Protein AF-E5KY62-F1 (afdb_monomer_lite)

Foldseek 3Di:
DPDPPDDDDDDDDDDDPVNVVVPDPDAQDDPAAADPPPRHGDPSD

Secondary structure (DSSP, 8-state):
----S--S--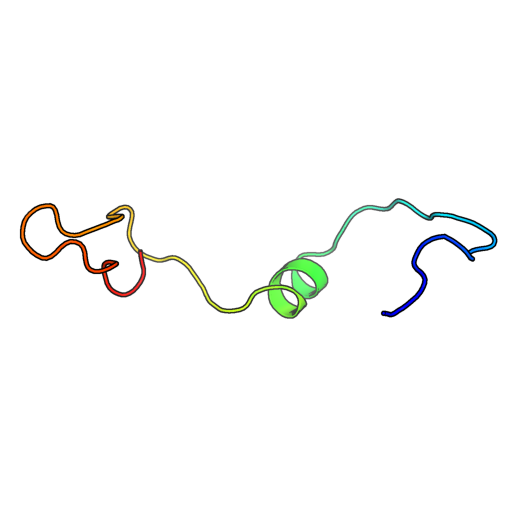---PPPHHHHHHH-S--------B-TTT-PBPTT-

Radius of gyration: 17.5 Å; chains: 1; bounding box: 36×23×38 Å

Organism: NCBI:txid144550

pLDDT: mean 93.96, std 7.96, range [56.75, 98.5]

InterPro domains:
  IPR044893 RNA polymerase Rpb1, clamp domain superfamily [G3DSA:4.10.860.120] (2-45)

Structure (mmCIF, N/CA/C/O backbone):
data_AF-E5KY62-F1
#
_entry.id   AF-E5KY62-F1
#
loop_
_atom_site.group_PDB
_atom_site.id
_atom_site.type_symbol
_atom_site.label_atom_id
_atom_site.label_alt_id
_atom_site.label_comp_id
_atom_site.label_asym_id
_atom_site.label_entity_id
_atom_site.label_seq_id
_atom_site.pdbx_PDB_ins_code
_atom_site.Cartn_x
_atom_site.Cartn_y
_atom_site.Cartn_z
_atom_site.occupancy
_atom_site.B_iso_or_equiv
_atom_site.auth_seq_id
_atom_site.auth_comp_id
_atom_site.auth_asym_id
_atom_site.auth_atom_id
_atom_site.pdbx_PDB_model_num
ATOM 1 N N . MET A 1 1 ? 19.021 -13.354 5.850 1.00 56.75 1 MET A N 1
ATOM 2 C CA . MET A 1 1 ? 18.818 -11.973 5.370 1.00 56.75 1 MET A CA 1
ATOM 3 C C . MET A 1 1 ? 19.034 -12.027 3.872 1.00 56.75 1 MET A C 1
ATOM 5 O O . MET A 1 1 ? 20.071 -12.543 3.479 1.00 56.75 1 MET A O 1
ATOM 9 N N . LEU A 1 2 ? 18.038 -11.672 3.057 1.00 70.06 2 LEU A N 1
ATOM 10 C CA . LEU A 1 2 ? 18.235 -11.621 1.605 1.00 70.06 2 LEU A CA 1
ATOM 11 C C . LEU A 1 2 ? 19.233 -10.498 1.317 1.00 70.06 2 LEU A C 1
ATOM 13 O O . LEU A 1 2 ? 19.054 -9.388 1.818 1.00 70.06 2 LEU A O 1
ATOM 17 N N . ASP A 1 3 ? 20.306 -10.820 0.601 1.00 79.81 3 ASP A N 1
ATOM 18 C CA . ASP A 1 3 ? 21.339 -9.854 0.253 1.00 79.81 3 ASP A CA 1
ATOM 19 C C . ASP A 1 3 ? 20.843 -9.004 -0.916 1.00 79.81 3 ASP A C 1
ATOM 21 O O . ASP A 1 3 ? 20.665 -9.492 -2.030 1.00 79.81 3 ASP A O 1
ATOM 25 N N . VAL A 1 4 ? 20.552 -7.739 -0.631 1.00 83.06 4 VAL A N 1
ATOM 26 C CA . VAL A 1 4 ? 20.062 -6.764 -1.613 1.00 83.06 4 VAL A CA 1
ATOM 27 C C . VAL A 1 4 ? 21.203 -6.070 -2.359 1.00 83.06 4 VAL A C 1
ATOM 29 O O . VAL A 1 4 ? 20.941 -5.237 -3.219 1.00 83.06 4 VAL A O 1
ATOM 32 N N . ASN A 1 5 ? 22.462 -6.383 -2.029 1.00 85.44 5 ASN A N 1
ATOM 33 C CA . ASN A 1 5 ? 23.630 -5.691 -2.578 1.00 85.44 5 ASN A CA 1
ATOM 34 C C . ASN A 1 5 ? 24.208 -6.368 -3.826 1.00 85.44 5 ASN A C 1
ATOM 36 O O . ASN A 1 5 ? 25.118 -5.817 -4.440 1.00 85.44 5 ASN A O 1
ATOM 40 N N . PHE A 1 6 ? 23.707 -7.550 -4.200 1.00 88.50 6 PHE A N 1
ATOM 41 C CA . PHE A 1 6 ? 24.168 -8.274 -5.382 1.00 88.50 6 PHE A CA 1
ATOM 42 C C . PHE A 1 6 ? 23.127 -8.200 -6.505 1.00 88.50 6 PHE A C 1
ATOM 44 O O . PHE A 1 6 ? 22.210 -9.017 -6.585 1.00 88.50 6 PHE A O 1
ATOM 51 N N . PHE A 1 7 ? 23.270 -7.203 -7.374 1.00 89.56 7 PHE A N 1
ATOM 52 C CA . PHE A 1 7 ? 22.523 -7.053 -8.621 1.00 89.56 7 PHE A CA 1
ATOM 53 C C . PHE A 1 7 ? 23.448 -6.460 -9.691 1.00 89.56 7 PHE A C 1
ATOM 55 O O . PHE A 1 7 ? 24.386 -5.739 -9.363 1.00 89.56 7 PHE A O 1
ATOM 62 N N . ASP A 1 8 ? 23.198 -6.791 -10.957 1.00 91.56 8 ASP A N 1
ATOM 63 C CA . ASP A 1 8 ? 24.005 -6.326 -12.097 1.00 91.56 8 ASP A CA 1
ATOM 64 C C . ASP A 1 8 ? 23.630 -4.884 -12.479 1.00 91.56 8 ASP A C 1
ATOM 66 O O . ASP A 1 8 ? 24.477 -4.006 -12.614 1.00 91.56 8 ASP A O 1
ATOM 70 N N . GLU A 1 9 ? 22.324 -4.607 -12.550 1.00 93.12 9 GLU A N 1
ATOM 71 C CA . GLU A 1 9 ? 21.789 -3.305 -12.939 1.00 93.12 9 GLU A CA 1
ATOM 72 C C . GLU A 1 9 ? 20.480 -2.988 -12.203 1.00 93.12 9 GLU A C 1
ATOM 74 O O . GLU A 1 9 ? 19.725 -3.880 -11.807 1.00 93.12 9 GLU A O 1
ATOM 79 N N . LEU A 1 10 ? 20.185 -1.693 -12.059 1.00 94.25 10 LEU A N 1
ATOM 80 C CA . LEU A 1 10 ? 18.916 -1.186 -11.542 1.00 94.25 10 LEU A CA 1
ATOM 81 C C . LEU A 1 10 ? 18.154 -0.480 -12.665 1.00 94.25 10 LEU A C 1
ATOM 83 O O . LEU A 1 10 ? 18.645 0.481 -13.256 1.00 94.25 10 LEU A O 1
ATOM 87 N N . ARG A 1 11 ? 16.922 -0.923 -12.927 1.00 94.69 11 ARG A N 1
ATOM 88 C CA . ARG A 1 11 ? 16.060 -0.343 -13.962 1.00 94.69 11 ARG A CA 1
ATOM 89 C C . ARG A 1 11 ? 15.007 0.580 -13.359 1.00 94.69 11 ARG A C 1
ATOM 91 O O . ARG A 1 11 ? 14.367 0.242 -12.368 1.00 94.69 11 ARG A O 1
ATOM 98 N N . ILE A 1 12 ? 14.767 1.703 -14.032 1.00 97.00 12 ILE A N 1
ATOM 99 C CA . ILE A 1 12 ? 13.656 2.622 -13.770 1.00 97.00 12 ILE A CA 1
ATOM 100 C C . ILE A 1 12 ? 12.766 2.734 -15.013 1.00 97.00 12 ILE A C 1
ATOM 102 O O . ILE A 1 12 ? 13.241 2.646 -16.147 1.00 97.00 12 ILE A O 1
ATOM 106 N N . GLY A 1 13 ? 11.464 2.901 -14.807 1.00 97.19 13 GLY A N 1
ATOM 107 C CA . GLY A 1 13 ? 10.475 3.040 -15.871 1.00 97.19 13 GLY A CA 1
ATOM 108 C C . GLY A 1 13 ? 9.154 3.572 -15.329 1.00 97.19 13 GLY A C 1
ATOM 109 O O . GLY A 1 13 ? 8.960 3.653 -14.116 1.00 97.19 13 GLY A O 1
ATOM 110 N N . LEU A 1 14 ? 8.251 3.951 -16.232 1.00 98.06 14 LEU A N 1
ATOM 111 C CA . LEU A 1 14 ? 6.901 4.352 -15.848 1.00 98.06 14 LEU A CA 1
ATOM 112 C C . LEU A 1 14 ? 6.096 3.120 -15.432 1.00 98.06 14 LEU A C 1
ATOM 114 O O . LEU A 1 14 ? 6.063 2.129 -16.160 1.00 98.06 14 LEU A O 1
ATOM 118 N N . ALA A 1 15 ? 5.438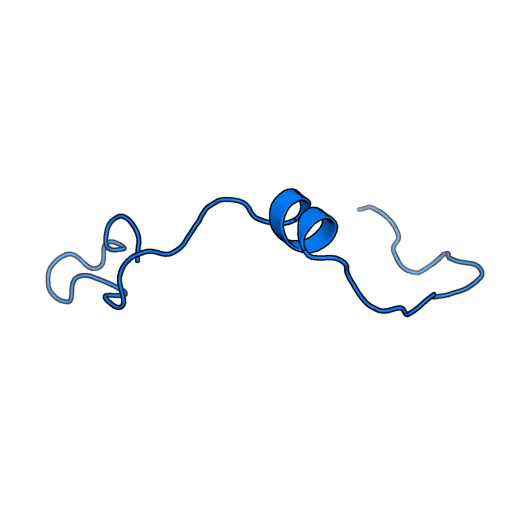 3.211 -14.279 1.00 98.19 15 ALA A N 1
ATOM 119 C CA . ALA A 1 15 ? 4.491 2.206 -13.824 1.00 98.19 15 ALA A CA 1
ATOM 120 C C . ALA A 1 15 ? 3.149 2.383 -14.541 1.00 98.19 15 ALA A C 1
ATOM 122 O O . ALA A 1 15 ? 2.660 3.507 -14.698 1.00 98.19 15 ALA A O 1
ATOM 123 N N . THR A 1 16 ? 2.536 1.278 -14.952 1.00 98.50 16 THR A N 1
ATOM 124 C CA . THR A 1 16 ? 1.156 1.286 -15.440 1.00 98.50 16 THR A CA 1
ATOM 125 C C . THR A 1 16 ? 0.170 1.319 -14.272 1.00 98.50 16 THR A C 1
ATOM 127 O O . THR A 1 16 ? 0.518 1.056 -13.120 1.00 98.50 16 THR A O 1
ATOM 130 N N . ALA A 1 17 ? -1.100 1.616 -14.556 1.00 98.44 17 ALA A N 1
ATOM 131 C CA . ALA A 1 17 ? -2.139 1.558 -13.531 1.00 98.44 17 ALA A CA 1
ATOM 132 C C . ALA A 1 17 ? -2.316 0.139 -12.952 1.00 98.44 17 ALA A C 1
ATOM 134 O O . ALA A 1 17 ? -2.664 0.001 -11.782 1.00 98.44 17 ALA A O 1
ATOM 135 N N . ASP A 1 18 ? -2.063 -0.905 -13.745 1.00 98.31 18 ASP A N 1
ATOM 136 C CA . ASP A 1 18 ? -2.170 -2.294 -13.294 1.00 98.31 18 ASP A CA 1
ATOM 137 C C . ASP A 1 18 ? -0.991 -2.693 -12.406 1.00 98.31 18 ASP A C 1
ATOM 139 O O . ASP A 1 18 ? -1.209 -3.344 -11.387 1.00 98.31 18 ASP A O 1
ATOM 143 N N . ASP A 1 19 ? 0.225 -2.218 -12.703 1.00 98.12 19 ASP A N 1
ATOM 144 C CA . ASP A 1 19 ? 1.379 -2.386 -11.808 1.00 98.12 19 ASP A CA 1
ATOM 145 C C . ASP A 1 19 ? 1.083 -1.796 -10.424 1.00 98.12 19 ASP A C 1
ATOM 147 O O . ASP A 1 19 ? 1.250 -2.468 -9.408 1.00 98.12 19 ASP A O 1
ATOM 151 N N . ILE A 1 20 ? 0.545 -0.571 -10.385 1.00 98.25 20 ILE A N 1
ATOM 152 C CA . ILE A 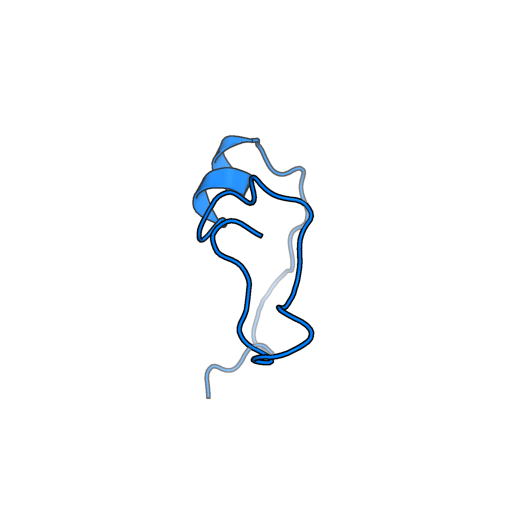1 20 ? 0.188 0.118 -9.135 1.00 98.25 20 ILE A CA 1
ATOM 153 C C . ILE A 1 20 ? -0.866 -0.672 -8.347 1.00 98.25 20 ILE A C 1
ATOM 155 O O . ILE A 1 20 ? -0.756 -0.804 -7.128 1.00 98.25 20 ILE A O 1
ATOM 159 N N . ARG A 1 21 ? -1.884 -1.222 -9.023 1.00 97.94 21 ARG A N 1
ATOM 160 C CA . ARG A 1 21 ? -2.908 -2.056 -8.370 1.00 97.94 21 ARG A CA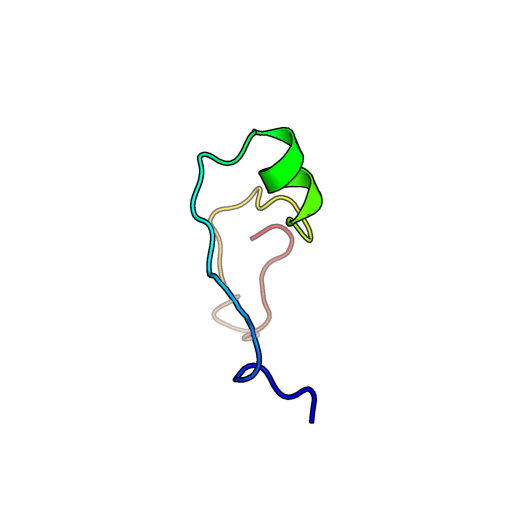 1
ATOM 161 C C . ARG A 1 21 ? -2.332 -3.365 -7.844 1.00 97.94 21 ARG A C 1
ATOM 163 O O . ARG A 1 21 ? -2.699 -3.766 -6.747 1.00 97.94 21 ARG A O 1
ATOM 170 N N . ASN A 1 22 ? -1.423 -3.992 -8.587 1.00 98.06 22 ASN A N 1
ATOM 171 C CA . ASN A 1 22 ? -0.766 -5.235 -8.182 1.00 98.06 22 ASN A CA 1
ATOM 172 C C . ASN A 1 22 ? 0.168 -5.042 -6.978 1.00 98.06 22 ASN A C 1
ATOM 174 O O . ASN A 1 22 ? 0.329 -5.961 -6.181 1.00 98.06 22 ASN A O 1
ATOM 178 N N . TRP A 1 23 ? 0.781 -3.864 -6.830 1.00 98.12 23 TRP A N 1
ATOM 179 C CA . TRP A 1 23 ? 1.591 -3.521 -5.654 1.00 98.12 23 TRP A CA 1
ATOM 180 C C . TRP A 1 23 ? 0.753 -3.143 -4.431 1.00 98.12 23 TRP A C 1
ATOM 182 O O . TRP A 1 23 ? 1.259 -3.157 -3.308 1.00 98.12 23 TRP A O 1
ATOM 192 N N . SER A 1 24 ? -0.507 -2.760 -4.642 1.00 97.62 24 SER A N 1
ATOM 193 C CA . SER A 1 24 ? -1.387 -2.303 -3.575 1.00 97.62 24 SER A CA 1
ATOM 194 C C . SER A 1 24 ? -1.859 -3.454 -2.685 1.00 97.62 24 SER A C 1
ATOM 196 O O . SER A 1 24 ? -2.199 -4.538 -3.153 1.00 97.62 24 SER A O 1
ATOM 198 N N . PHE A 1 25 ? -1.956 -3.180 -1.384 1.00 97.38 25 PHE A N 1
ATOM 199 C CA . PHE A 1 25 ? -2.544 -4.084 -0.389 1.00 97.38 25 PHE A CA 1
ATOM 200 C C . PHE A 1 25 ? -4.004 -3.738 -0.059 1.00 97.38 25 PHE A C 1
ATOM 202 O O . PHE A 1 25 ? -4.636 -4.413 0.753 1.00 97.38 25 PHE A O 1
ATOM 209 N N . GLY A 1 26 ? -4.548 -2.685 -0.667 1.00 96.62 26 GLY A N 1
ATOM 210 C CA . GLY A 1 26 ? -5.899 -2.209 -0.410 1.00 96.62 26 GLY A CA 1
ATOM 211 C C . GLY A 1 26 ? -6.094 -0.767 -0.865 1.00 96.62 26 GLY A C 1
ATOM 212 O O . GLY A 1 26 ? -5.148 0.009 -0.976 1.00 96.62 26 GLY A O 1
ATOM 213 N N . GLU A 1 27 ? -7.339 -0.408 -1.148 1.00 97.44 27 GLU A N 1
ATOM 214 C CA . GLU A 1 27 ? -7.719 0.955 -1.517 1.00 97.44 27 GLU A CA 1
ATOM 215 C C . GLU A 1 27 ? -8.033 1.782 -0.264 1.00 97.44 27 GLU A C 1
ATOM 217 O O . GLU A 1 27 ? -8.840 1.362 0.567 1.00 97.44 27 GLU A O 1
ATOM 222 N N . VAL A 1 28 ? -7.443 2.975 -0.167 1.00 97.31 28 VAL A N 1
ATOM 223 C CA . VAL A 1 28 ? -7.798 3.979 0.845 1.00 97.31 28 VAL A CA 1
ATOM 224 C C . VAL A 1 28 ? -9.000 4.767 0.337 1.00 97.31 28 VAL A C 1
ATOM 226 O O . VAL A 1 28 ? -8.942 5.383 -0.727 1.00 97.31 28 VAL A O 1
ATOM 229 N N . LYS A 1 29 ? -10.103 4.733 1.085 1.00 97.50 29 LYS A N 1
ATOM 230 C CA . LYS A 1 29 ? -11.383 5.354 0.694 1.00 97.50 29 LYS A CA 1
ATOM 231 C C . LYS A 1 29 ? -11.745 6.551 1.556 1.00 97.50 29 LYS A C 1
ATOM 233 O O . LYS A 1 29 ? -12.602 7.343 1.167 1.00 97.50 29 LYS A O 1
ATOM 238 N N . LYS A 1 30 ? -11.138 6.657 2.734 1.00 97.69 30 LYS A N 1
ATOM 239 C CA . LYS A 1 30 ? -11.442 7.664 3.738 1.00 97.69 30 LYS A CA 1
ATOM 240 C C . LYS A 1 30 ? -10.213 8.507 4.063 1.00 97.69 30 LYS A C 1
ATOM 242 O O . LYS A 1 30 ? -9.100 8.004 3.978 1.00 97.69 30 LYS A O 1
ATOM 247 N N . PRO A 1 31 ? -10.397 9.786 4.424 1.00 97.44 31 PRO A N 1
ATOM 248 C CA . PRO A 1 31 ? -9.292 10.660 4.801 1.00 97.44 31 PRO A CA 1
ATOM 249 C C . PRO A 1 31 ? -8.921 10.562 6.291 1.00 97.44 31 PRO A C 1
ATOM 251 O O . PRO A 1 31 ? -7.934 11.168 6.710 1.00 97.44 31 PRO A O 1
ATOM 254 N N . GLU A 1 32 ? -9.732 9.890 7.116 1.00 97.81 32 GLU A N 1
ATOM 255 C CA . GLU A 1 32 ? -9.463 9.753 8.549 1.00 97.81 32 GLU A CA 1
ATOM 256 C C . GLU A 1 32 ? -8.272 8.821 8.814 1.00 97.81 32 GLU A C 1
ATOM 258 O O . GLU A 1 32 ? -8.137 7.798 8.166 1.00 97.81 32 GLU A O 1
ATOM 263 N N . THR A 1 33 ? -7.425 9.139 9.799 1.00 96.31 33 THR A N 1
ATOM 264 C CA . THR A 1 33 ? -6.185 8.385 10.062 1.00 96.31 33 THR A CA 1
ATOM 265 C C . THR A 1 33 ? -6.324 7.440 11.258 1.00 96.31 33 THR A C 1
ATOM 267 O O . THR A 1 33 ? -6.543 6.238 11.121 1.00 96.31 33 THR A O 1
ATOM 270 N N . ILE A 1 34 ? -6.213 7.984 12.469 1.00 97.62 34 ILE A N 1
ATOM 271 C CA . ILE A 1 34 ? -6.348 7.251 13.724 1.00 97.62 34 ILE A CA 1
ATOM 272 C C . ILE A 1 34 ? -7.436 7.868 14.583 1.00 97.62 34 ILE A C 1
ATOM 274 O O . ILE A 1 34 ? -7.618 9.087 14.646 1.00 97.62 34 ILE A O 1
ATOM 278 N N . ASN A 1 35 ? -8.112 7.016 15.337 1.00 97.31 35 ASN A N 1
ATOM 279 C CA . ASN A 1 35 ? -9.039 7.479 16.340 1.00 97.31 35 ASN A CA 1
ATOM 280 C C . ASN A 1 35 ? -8.281 8.128 17.507 1.00 97.31 35 ASN A C 1
ATOM 282 O O . ASN A 1 35 ? -7.549 7.451 18.230 1.00 97.31 35 ASN A O 1
ATOM 286 N N . TYR A 1 36 ? -8.513 9.413 17.769 1.00 96.69 36 TYR A N 1
ATOM 287 C CA . TYR A 1 36 ? -7.797 10.140 18.826 1.00 96.69 36 TYR A CA 1
ATOM 288 C C . TYR A 1 36 ? -8.052 9.610 20.250 1.00 96.69 36 TYR A C 1
ATOM 290 O O . TYR A 1 36 ? -7.260 9.873 21.151 1.00 96.69 36 TYR A O 1
ATOM 298 N N . ARG A 1 37 ? -9.151 8.873 20.479 1.00 96.81 37 ARG A N 1
ATOM 299 C CA . ARG A 1 37 ? -9.492 8.314 21.799 1.00 96.81 37 ARG A CA 1
ATOM 300 C C . ARG A 1 37 ? -8.927 6.913 21.987 1.00 96.81 37 ARG A C 1
ATOM 302 O O . ARG A 1 37 ? -8.413 6.603 23.054 1.00 96.81 37 ARG A O 1
ATOM 309 N N . THR A 1 38 ? -9.083 6.052 20.979 1.00 97.12 38 THR A N 1
ATOM 310 C CA . THR A 1 38 ? -8.715 4.627 21.086 1.00 97.12 38 THR A CA 1
ATOM 311 C C . THR A 1 38 ? -7.323 4.316 20.550 1.00 97.12 38 THR A C 1
ATOM 313 O O . THR A 1 38 ? -6.823 3.222 20.798 1.00 97.12 38 THR A O 1
ATOM 316 N N . LEU A 1 39 ? -6.710 5.258 19.824 1.00 97.38 39 LEU A N 1
ATOM 317 C CA . LEU A 1 39 ? -5.426 5.114 19.132 1.00 97.38 39 LEU A CA 1
ATOM 318 C C . LEU A 1 39 ? -5.407 3.965 18.110 1.00 97.38 39 LEU A C 1
ATOM 320 O O . LEU A 1 39 ? -4.342 3.498 17.710 1.00 97.38 39 LEU A O 1
ATOM 324 N N . LYS A 1 40 ? -6.588 3.501 17.684 1.00 97.81 40 LYS A N 1
ATOM 325 C CA . LYS A 1 40 ? -6.738 2.485 16.643 1.00 97.81 40 LYS A CA 1
ATOM 326 C C . LYS A 1 40 ? -6.846 3.147 15.265 1.00 97.81 40 LYS A C 1
ATOM 328 O O . LYS A 1 40 ? -7.471 4.206 15.175 1.00 97.81 40 LYS A O 1
ATOM 333 N N . PRO A 1 41 ? -6.281 2.534 14.210 1.00 97.12 41 PRO A N 1
ATOM 334 C CA . PRO A 1 41 ? -6.491 2.976 12.835 1.00 97.12 41 PRO A CA 1
ATOM 335 C C . PRO A 1 41 ? -7.973 2.965 12.469 1.00 97.12 41 PRO A C 1
ATOM 337 O O . PRO A 1 41 ? -8.709 2.059 12.877 1.00 97.12 41 PRO A O 1
ATOM 340 N N . GLU A 1 42 ? -8.398 3.961 11.703 1.00 97.38 42 GLU A N 1
ATOM 341 C CA . GLU A 1 42 ? -9.751 4.000 11.164 1.00 97.38 42 GLU A CA 1
ATOM 342 C C . GLU A 1 42 ? -9.893 3.022 9.992 1.00 97.38 42 GLU A C 1
ATOM 344 O O 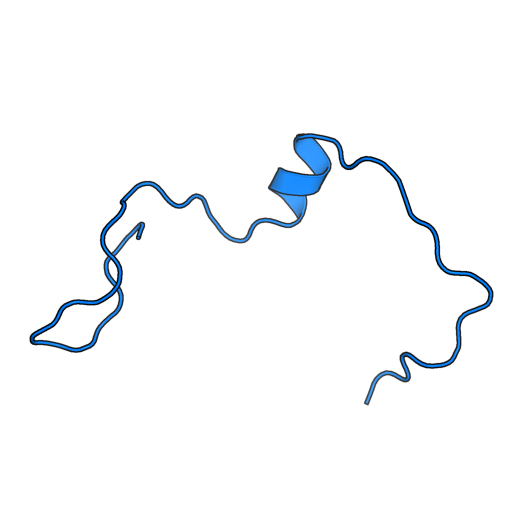. GLU A 1 42 ? -8.963 2.766 9.227 1.00 97.38 42 GLU A O 1
ATOM 349 N N . LYS A 1 43 ? -11.076 2.415 9.864 1.00 95.31 43 LYS A N 1
ATOM 350 C CA . LYS A 1 43 ? -11.335 1.466 8.777 1.00 95.31 43 LYS A CA 1
ATOM 351 C C . LYS A 1 43 ? -11.479 2.218 7.453 1.00 95.31 43 LYS A C 1
ATOM 353 O O . LYS A 1 43 ? -12.344 3.092 7.351 1.00 95.31 43 LYS A O 1
ATOM 358 N N . ASP A 1 44 ? -10.741 1.757 6.445 1.00 93.19 44 ASP A N 1
ATOM 359 C CA . ASP A 1 44 ? -10.665 2.307 5.082 1.00 93.19 44 ASP A CA 1
ATOM 360 C C . ASP A 1 44 ? -9.930 3.661 4.979 1.00 93.19 44 ASP A C 1
ATOM 362 O O . ASP A 1 44 ? -9.996 4.294 3.920 1.00 93.19 44 ASP A O 1
ATOM 366 N N . GLY A 1 45 ? -9.275 4.096 6.065 1.00 88.31 45 GLY A N 1
ATOM 367 C CA . GLY A 1 45 ? -8.423 5.288 6.145 1.00 88.31 45 GLY A CA 1
ATOM 368 C C . GLY A 1 45 ? -6.934 5.002 5.990 1.00 88.31 45 G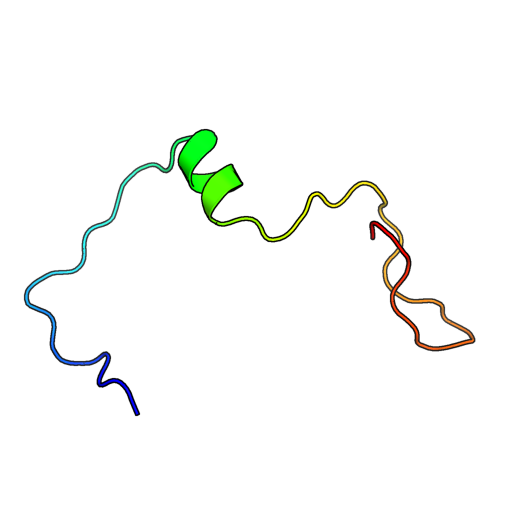LY A C 1
ATOM 369 O O . GLY A 1 45 ? -6.559 3.806 6.027 1.00 88.31 45 GLY A O 1
#

Sequence (45 aa):
MLDVNFFDELRIGLATADDIRNWSFGEVKKPETINYRTLKPEKDG